Protein AF-A0A953J7Q6-F1 (afdb_monomer_lite)

Secondary structure (DSSP, 8-state):
-PPP---SS--EEEEE-TTSS-EEEEETTEEEEE---GGGTS---S--HHHHHHHHHHHHHHHHH-

Radius of gyration: 15.0 Å; chains: 1; bounding box: 42×29×35 Å

Structure (mmCIF, N/CA/C/O backbone):
data_AF-A0A953J7Q6-F1
#
_entry.id   AF-A0A953J7Q6-F1
#
loop_
_atom_site.group_PDB
_atom_site.id
_atom_site.type_symbol
_atom_site.label_atom_id
_atom_site.label_alt_id
_atom_site.label_comp_id
_atom_site.l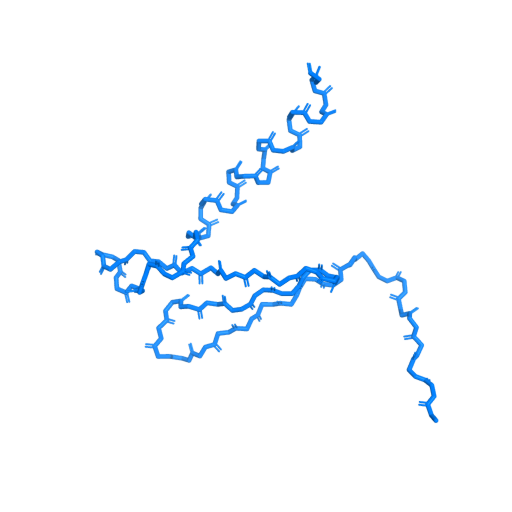abel_asym_id
_atom_site.label_entity_id
_atom_site.label_seq_id
_atom_site.pdbx_PDB_ins_code
_atom_site.Cartn_x
_atom_site.Cartn_y
_atom_site.Cartn_z
_atom_site.occupancy
_atom_site.B_iso_or_equiv
_atom_site.auth_seq_id
_atom_site.auth_comp_id
_atom_site.auth_asym_id
_atom_site.auth_atom_id
_atom_site.pdbx_PDB_model_num
ATOM 1 N N . MET A 1 1 ? -31.840 -13.441 0.487 1.00 39.28 1 MET A N 1
ATOM 2 C CA . MET A 1 1 ? -3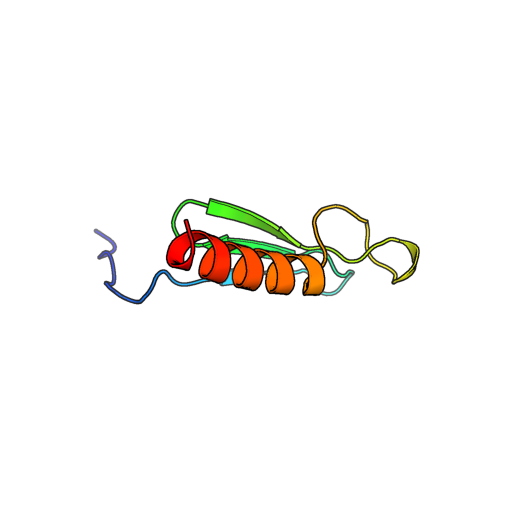0.620 -14.115 0.976 1.00 39.28 1 MET A CA 1
ATOM 3 C C . MET A 1 1 ? -29.665 -13.025 1.435 1.00 39.28 1 MET A C 1
ATOM 5 O O . MET A 1 1 ? -29.109 -12.333 0.597 1.00 39.28 1 MET A O 1
ATOM 9 N N . ALA A 1 2 ? -29.622 -12.753 2.739 1.00 44.41 2 ALA A N 1
ATOM 10 C CA . ALA A 1 2 ? -28.828 -11.668 3.311 1.00 44.41 2 ALA A CA 1
ATOM 11 C C . ALA A 1 2 ? -27.405 -12.171 3.585 1.00 44.41 2 ALA A C 1
ATOM 13 O O . ALA A 1 2 ? -27.234 -13.124 4.345 1.00 44.41 2 ALA A O 1
ATOM 14 N N . ALA A 1 3 ? -26.404 -11.561 2.949 1.00 53.06 3 ALA A N 1
ATOM 15 C CA . ALA A 1 3 ? -25.006 -11.796 3.283 1.00 53.06 3 ALA A CA 1
ATOM 16 C C . ALA A 1 3 ? -24.695 -11.062 4.597 1.00 53.06 3 ALA A C 1
ATOM 18 O O . ALA A 1 3 ? -24.893 -9.853 4.703 1.00 53.06 3 ALA A O 1
ATOM 19 N N . GLN A 1 4 ? -24.2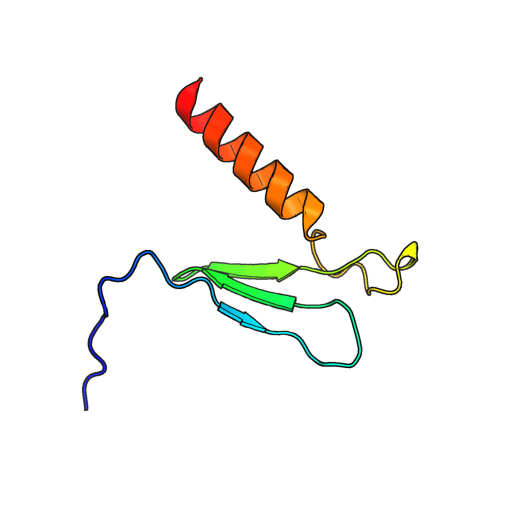94 -11.823 5.611 1.00 55.25 4 GLN A N 1
ATOM 20 C CA . GLN A 1 4 ? -23.961 -11.333 6.948 1.00 55.25 4 GLN A CA 1
ATOM 21 C C . GLN A 1 4 ? -22.694 -10.459 6.898 1.00 55.25 4 GLN A C 1
ATOM 23 O O . GLN A 1 4 ? -21.763 -10.810 6.171 1.00 55.25 4 GLN A O 1
ATOM 28 N N . PRO A 1 5 ? -22.602 -9.366 7.675 1.00 50.31 5 PRO A N 1
ATOM 29 C CA . PRO A 1 5 ? -21.360 -8.623 7.819 1.00 50.31 5 PRO A CA 1
ATOM 30 C C . PRO A 1 5 ? -20.458 -9.386 8.796 1.00 50.31 5 PRO A C 1
ATOM 32 O O . PRO A 1 5 ? -20.674 -9.362 10.006 1.00 50.31 5 PRO A O 1
ATOM 35 N N . SER A 1 6 ? -19.470 -10.117 8.283 1.00 55.06 6 SER A N 1
ATOM 36 C CA . SER A 1 6 ? -18.459 -10.764 9.119 1.00 55.06 6 SER A CA 1
ATOM 37 C C . SER A 1 6 ? -17.579 -9.700 9.774 1.00 55.06 6 SER A C 1
ATOM 39 O O . SER A 1 6 ? -16.897 -8.937 9.095 1.00 55.06 6 SER A O 1
ATOM 41 N N . SER A 1 7 ? -17.591 -9.654 11.103 1.00 50.53 7 SER A N 1
ATOM 42 C CA . SER A 1 7 ? -16.748 -8.796 11.938 1.00 50.53 7 SER A CA 1
ATOM 43 C C . SER A 1 7 ? -15.299 -9.306 12.005 1.00 50.53 7 SER A C 1
ATOM 45 O O . SER A 1 7 ? -14.802 -9.626 13.084 1.00 50.53 7 SER A O 1
ATOM 47 N N . ASN A 1 8 ? -14.636 -9.421 10.854 1.00 56.66 8 ASN A N 1
ATOM 48 C CA . ASN A 1 8 ? -13.187 -9.613 10.765 1.00 56.66 8 ASN A CA 1
ATOM 49 C C . ASN A 1 8 ? -12.511 -8.232 10.648 1.00 56.66 8 ASN A C 1
ATOM 51 O O . ASN A 1 8 ? -13.155 -7.306 10.138 1.00 56.66 8 ASN A O 1
ATOM 55 N N . PRO A 1 9 ? -11.261 -8.040 11.124 1.00 55.41 9 PRO A N 1
ATOM 56 C CA . PRO A 1 9 ? -10.529 -6.797 10.876 1.00 55.41 9 PRO A CA 1
ATOM 57 C C . PRO A 1 9 ? -10.586 -6.523 9.375 1.00 55.41 9 PRO A C 1
ATOM 59 O O . PRO A 1 9 ? -10.322 -7.439 8.607 1.00 55.41 9 PRO A O 1
ATOM 62 N N . ALA A 1 10 ? -11.045 -5.323 8.997 1.00 62.88 10 ALA A N 1
ATOM 63 C CA . ALA A 1 10 ? -11.511 -4.998 7.649 1.00 62.88 10 ALA A CA 1
ATOM 64 C C . ALA A 1 10 ? -10.693 -5.725 6.572 1.00 62.88 10 ALA A C 1
ATOM 66 O O . ALA A 1 10 ? -9.533 -5.376 6.362 1.00 62.88 10 ALA A O 1
ATOM 67 N N . ASP A 1 11 ? -11.284 -6.754 5.951 1.00 83.38 11 ASP A N 1
ATOM 68 C CA . ASP A 1 11 ? -10.571 -7.611 5.005 1.00 83.38 11 ASP A CA 1
ATOM 69 C C . ASP A 1 11 ? -9.950 -6.730 3.913 1.00 83.38 11 ASP A C 1
ATOM 71 O O . ASP A 1 11 ? -10.660 -6.040 3.172 1.00 83.38 11 ASP A O 1
ATOM 75 N N . VAL A 1 12 ? -8.616 -6.722 3.842 1.00 92.62 12 VAL A N 1
ATOM 76 C CA . VAL A 1 12 ? -7.883 -6.068 2.758 1.00 92.62 12 VAL A CA 1
ATOM 77 C C . VAL A 1 12 ? -7.737 -7.084 1.640 1.00 92.62 12 VAL A C 1
ATOM 79 O O . VAL A 1 12 ? -7.051 -8.094 1.784 1.00 92.62 12 VAL A O 1
ATOM 82 N N . VAL A 1 13 ? -8.403 -6.823 0.520 1.00 95.00 13 VAL A N 1
ATOM 83 C CA . VAL A 1 13 ? -8.363 -7.687 -0.661 1.00 95.00 13 VAL A CA 1
ATOM 84 C C . VAL A 1 13 ? -7.535 -7.001 -1.736 1.00 95.00 13 VAL A C 1
ATOM 86 O O . VAL A 1 13 ? -7.874 -5.898 -2.158 1.00 95.00 13 VAL A O 1
ATOM 89 N N . VAL A 1 14 ? -6.485 -7.674 -2.203 1.00 95.38 14 VAL A N 1
ATOM 90 C CA . VAL A 1 14 ? -5.619 -7.209 -3.296 1.00 95.38 14 VAL A CA 1
ATOM 91 C C . VAL A 1 14 ? -5.842 -8.098 -4.515 1.00 95.38 14 VAL A C 1
ATOM 93 O O . VAL A 1 14 ? -5.892 -9.324 -4.389 1.00 95.38 14 VAL A O 1
ATOM 96 N N . ARG A 1 15 ? -6.028 -7.493 -5.690 1.00 95.12 15 ARG A N 1
ATOM 97 C CA . ARG A 1 15 ? -6.250 -8.201 -6.956 1.00 95.12 15 ARG A CA 1
ATOM 98 C C . ARG A 1 15 ? -5.421 -7.566 -8.062 1.00 95.12 15 ARG A C 1
ATOM 100 O O . ARG A 1 15 ? -5.561 -6.376 -8.308 1.00 95.12 15 ARG A O 1
ATOM 107 N N . GLY A 1 16 ? -4.649 -8.373 -8.773 1.00 92.69 16 GLY A N 1
ATOM 108 C CA . GLY A 1 16 ? -3.933 -7.966 -9.979 1.00 92.69 16 GLY A CA 1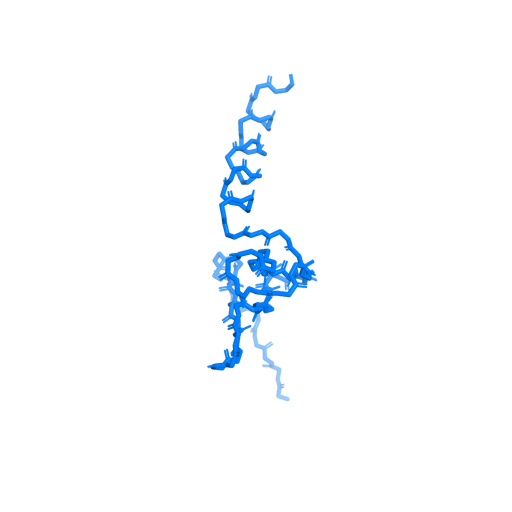
ATOM 109 C C . GLY A 1 16 ? -4.222 -8.914 -11.131 1.00 92.69 16 GLY A C 1
ATOM 110 O O . GLY A 1 16 ? -4.788 -9.995 -10.935 1.00 92.69 16 GLY A O 1
ATOM 111 N N . ASP A 1 17 ? -3.825 -8.512 -12.334 1.00 85.25 17 ASP A N 1
ATOM 112 C CA . ASP A 1 17 ? -3.710 -9.436 -13.455 1.00 85.25 17 ASP A CA 1
ATOM 113 C C . ASP A 1 17 ? -2.262 -9.940 -13.587 1.00 85.25 17 ASP A C 1
ATOM 115 O O . ASP A 1 17 ? -1.332 -9.379 -13.016 1.00 85.25 17 ASP A O 1
ATOM 119 N N . ALA A 1 18 ? -2.057 -11.045 -14.304 1.00 81.88 18 ALA A N 1
ATOM 120 C CA . ALA A 1 18 ? -0.726 -11.635 -14.466 1.00 81.88 18 ALA A CA 1
ATOM 121 C C . ALA A 1 18 ? 0.163 -10.889 -15.486 1.00 81.88 18 ALA A C 1
ATOM 123 O O . ALA A 1 18 ? 1.224 -11.395 -15.844 1.00 81.88 18 ALA A O 1
ATOM 124 N N . ARG A 1 19 ? -0.288 -9.751 -16.033 1.00 81.69 19 ARG A N 1
ATOM 125 C CA . ARG A 1 19 ? 0.345 -9.067 -17.174 1.00 81.69 19 ARG A CA 1
ATOM 126 C C . ARG A 1 19 ? 1.041 -7.763 -16.787 1.00 81.69 19 ARG A C 1
ATOM 128 O O . ARG A 1 19 ? 1.617 -7.129 -17.666 1.00 81.69 19 ARG A O 1
ATOM 135 N N . GLY A 1 20 ? 1.018 -7.377 -15.515 1.00 88.12 20 GLY A N 1
ATOM 136 C CA . GLY A 1 20 ? 1.702 -6.184 -15.032 1.00 88.12 20 GLY A CA 1
ATOM 137 C C . GLY A 1 20 ? 1.719 -6.084 -13.512 1.00 88.12 20 GLY A C 1
ATOM 138 O O . GLY A 1 20 ? 1.343 -7.018 -12.805 1.00 88.12 20 GLY A O 1
ATOM 139 N N . PHE A 1 21 ? 2.158 -4.929 -13.019 1.00 94.50 21 PHE A N 1
ATOM 140 C CA . PHE A 1 21 ? 2.290 -4.663 -11.585 1.00 94.50 21 PHE A CA 1
ATOM 141 C C . PHE A 1 21 ? 1.068 -3.984 -10.969 1.00 94.50 21 PHE A C 1
ATOM 143 O O . PHE A 1 21 ? 0.953 -3.938 -9.745 1.00 94.50 21 PHE A O 1
ATOM 150 N N . LYS A 1 22 ? 0.103 -3.558 -11.787 1.00 95.31 22 LYS A N 1
ATOM 151 C CA . LYS A 1 22 ? -1.105 -2.888 -11.320 1.00 95.31 22 LYS A CA 1
ATOM 152 C C . LYS A 1 22 ? -1.984 -3.795 -10.455 1.00 95.31 22 LYS A C 1
ATOM 154 O O . LYS A 1 22 ? -2.429 -4.859 -10.888 1.00 95.31 22 LYS A O 1
ATOM 159 N N . GLN A 1 23 ? -2.308 -3.309 -9.263 1.00 96.62 23 GLN A N 1
ATOM 160 C CA . GLN A 1 23 ? -3.181 -3.949 -8.289 1.00 96.62 23 GLN A CA 1
ATOM 161 C C . GLN A 1 23 ? -4.379 -3.055 -7.958 1.00 96.62 23 GLN A C 1
ATOM 163 O O . GLN A 1 23 ? -4.239 -1.858 -7.714 1.00 96.62 23 GLN A O 1
ATOM 168 N N . GLU A 1 24 ? -5.561 -3.655 -7.865 1.00 96.38 24 GLU A N 1
ATOM 169 C CA . GLU A 1 24 ? -6.725 -3.085 -7.197 1.00 96.38 24 GLU A CA 1
ATOM 170 C C . GLU A 1 24 ? -6.753 -3.541 -5.738 1.00 96.38 24 GLU A C 1
ATOM 172 O O . GLU A 1 24 ? -6.717 -4.739 -5.443 1.00 96.38 24 GLU A O 1
ATOM 177 N N . ILE A 1 25 ? -6.859 -2.584 -4.818 1.00 96.00 25 ILE A N 1
ATOM 178 C CA . ILE A 1 25 ? -6.895 -2.837 -3.379 1.00 96.00 25 ILE A CA 1
ATOM 179 C C . ILE A 1 25 ? -8.244 -2.375 -2.833 1.00 96.00 25 ILE A C 1
ATOM 181 O O . ILE A 1 25 ? -8.658 -1.230 -3.030 1.00 96.00 25 ILE A O 1
ATOM 185 N N . VAL A 1 26 ? -8.931 -3.261 -2.118 1.00 95.88 26 VAL A N 1
ATOM 186 C CA . VAL A 1 26 ? -10.173 -2.957 -1.404 1.00 95.88 26 VAL A CA 1
ATOM 187 C C . VAL A 1 26 ? -9.918 -3.076 0.091 1.00 95.8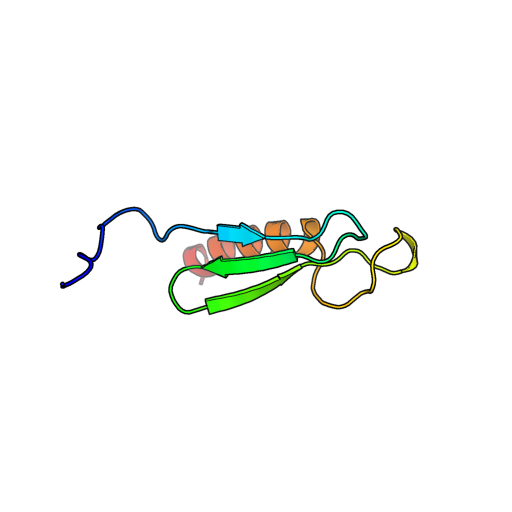8 26 VAL A C 1
ATOM 189 O O . VAL A 1 26 ? -9.583 -4.153 0.571 1.00 95.88 26 VAL A O 1
ATOM 192 N N . ALA A 1 27 ? -10.108 -1.974 0.816 1.00 93.38 27 ALA A N 1
ATOM 193 C CA . ALA A 1 27 ? -10.014 -1.909 2.273 1.00 93.38 27 ALA A CA 1
ATOM 194 C C . ALA A 1 27 ? -11.337 -1.368 2.837 1.00 93.38 27 ALA A C 1
ATOM 196 O O . ALA A 1 27 ? -11.587 -0.156 2.872 1.00 93.38 27 ALA A O 1
ATOM 197 N N . GLY A 1 28 ? -12.244 -2.272 3.219 1.00 89.69 28 GLY A N 1
ATOM 198 C CA . GLY A 1 28 ? -13.615 -1.911 3.587 1.00 89.69 28 GLY A CA 1
ATOM 199 C C . GLY A 1 28 ? -14.344 -1.194 2.440 1.00 89.69 28 GLY A C 1
ATOM 200 O O . GLY A 1 28 ? -14.585 -1.777 1.387 1.00 89.69 28 GLY A O 1
ATOM 201 N N . LYS A 1 29 ? -14.697 0.085 2.634 1.00 90.94 29 LYS A N 1
ATOM 202 C CA . LYS A 1 29 ? -15.347 0.921 1.602 1.00 90.94 29 LYS A CA 1
ATOM 203 C C . LYS A 1 29 ? -14.369 1.625 0.652 1.00 90.94 29 LYS A C 1
ATOM 205 O O . LYS A 1 29 ? -14.811 2.264 -0.301 1.00 90.94 29 LYS A O 1
ATOM 210 N N . HIS A 1 30 ? -13.070 1.571 0.935 1.00 94.06 30 HIS A N 1
ATOM 211 C CA . HIS A 1 30 ? -12.051 2.295 0.183 1.00 94.06 30 HIS A CA 1
ATOM 212 C C . HIS A 1 30 ? -11.523 1.444 -0.969 1.00 94.06 30 HIS A C 1
ATOM 214 O O . HIS A 1 30 ? -11.313 0.240 -0.817 1.00 94.06 30 HIS A O 1
ATOM 220 N N . ARG A 1 31 ? -11.316 2.091 -2.117 1.00 95.00 31 ARG A N 1
ATOM 221 C CA . ARG A 1 31 ? -10.706 1.504 -3.310 1.00 95.00 31 ARG A CA 1
ATOM 222 C C . ARG A 1 31 ? -9.424 2.258 -3.600 1.00 95.00 31 ARG A C 1
ATOM 224 O O . ARG A 1 31 ? -9.460 3.483 -3.693 1.00 95.00 31 ARG A O 1
ATOM 231 N N . LEU A 1 32 ? -8.329 1.528 -3.716 1.00 96.25 32 LEU A N 1
ATOM 232 C CA . LEU A 1 32 ? -7.015 2.072 -4.016 1.00 96.25 32 LEU A CA 1
ATOM 233 C C . LEU A 1 32 ? -6.404 1.328 -5.206 1.00 96.25 32 LEU A C 1
ATOM 235 O O . LEU A 1 32 ? -6.837 0.222 -5.543 1.00 96.25 32 LEU A O 1
ATOM 239 N N . LEU A 1 33 ? -5.409 1.950 -5.829 1.00 96.81 33 LEU A N 1
ATOM 240 C CA . LEU A 1 33 ? -4.591 1.357 -6.878 1.00 96.81 33 LEU A CA 1
ATOM 241 C C . LEU A 1 33 ? -3.145 1.354 -6.407 1.00 96.81 33 LEU A C 1
ATOM 243 O O . LEU A 1 33 ? -2.679 2.391 -5.948 1.00 96.81 33 LEU A O 1
ATOM 247 N N . ALA A 1 34 ? -2.462 0.225 -6.551 1.00 97.19 34 ALA A N 1
ATOM 248 C CA . ALA A 1 34 ? -1.012 0.171 -6.438 1.00 97.19 34 ALA A CA 1
ATOM 249 C C . ALA A 1 34 ? -0.413 -0.197 -7.786 1.00 97.19 34 ALA A C 1
ATOM 251 O O . ALA A 1 34 ? -0.996 -1.006 -8.509 1.00 97.19 34 ALA A O 1
ATOM 252 N N . ASP A 1 35 ? 0.719 0.390 -8.133 1.00 97.62 35 ASP A N 1
ATOM 253 C CA . ASP A 1 35 ? 1.423 0.069 -9.366 1.00 97.62 35 ASP A CA 1
ATOM 254 C C . ASP A 1 35 ? 2.888 0.469 -9.248 1.00 97.62 35 ASP A C 1
ATOM 256 O O . ASP A 1 35 ? 3.228 1.387 -8.514 1.00 97.62 35 ASP A O 1
ATOM 260 N N . GLU A 1 36 ? 3.746 -0.224 -9.978 1.00 96.75 36 GLU A N 1
ATOM 261 C CA . GLU A 1 36 ? 5.156 0.147 -10.058 1.00 96.75 36 GLU A CA 1
ATOM 262 C C . GLU A 1 36 ? 5.337 1.265 -11.105 1.00 96.75 36 GLU A C 1
ATOM 264 O O . GLU A 1 36 ? 4.542 1.369 -12.053 1.00 96.75 36 GLU A O 1
ATOM 269 N N . PRO A 1 37 ? 6.391 2.090 -10.998 1.00 95.81 37 PRO A N 1
ATOM 270 C CA . PRO A 1 37 ? 6.716 3.064 -12.032 1.00 95.81 37 PRO A CA 1
ATOM 271 C C . PRO A 1 37 ? 7.102 2.373 -13.349 1.00 95.81 37 PRO A C 1
ATOM 273 O O . PRO A 1 37 ? 7.546 1.219 -13.374 1.00 95.81 37 PRO A O 1
ATOM 276 N N . GLU A 1 38 ? 7.021 3.107 -14.465 1.00 95.19 38 GLU A N 1
ATOM 277 C CA . GLU A 1 38 ? 7.414 2.590 -15.789 1.00 95.19 38 GLU A CA 1
ATOM 278 C C . GLU A 1 38 ? 8.867 2.085 -15.817 1.00 95.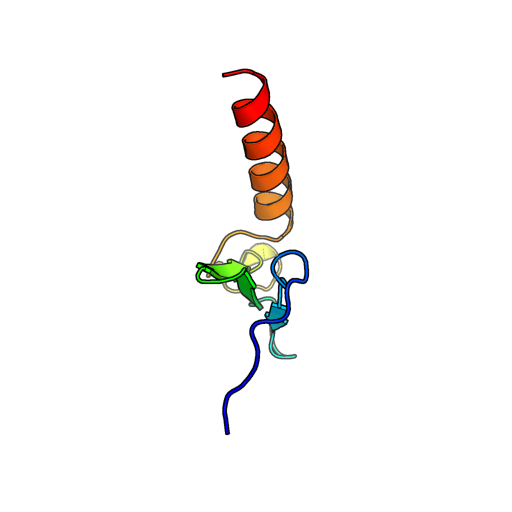19 38 GLU A C 1
ATOM 280 O O . GLU A 1 38 ? 9.180 1.091 -16.473 1.00 95.19 38 GLU A O 1
ATOM 285 N N . SER A 1 39 ? 9.761 2.723 -15.053 1.00 95.62 39 SER A N 1
ATOM 286 C CA . SER A 1 39 ? 11.171 2.331 -14.929 1.00 95.62 39 SER A CA 1
ATOM 287 C C . SER A 1 39 ? 11.377 0.952 -14.287 1.00 95.62 39 SER A C 1
ATOM 289 O O . SER A 1 39 ? 12.411 0.326 -14.520 1.00 95.62 39 SER A O 1
ATOM 291 N N . ALA A 1 40 ? 10.398 0.471 -13.517 1.00 93.06 40 ALA A N 1
ATOM 292 C CA . ALA A 1 40 ? 10.363 -0.857 -12.908 1.00 93.06 40 ALA A CA 1
ATOM 293 C C . ALA A 1 40 ? 9.436 -1.834 -13.664 1.00 93.06 40 ALA A C 1
ATOM 295 O O . ALA A 1 40 ? 9.280 -2.984 -13.258 1.00 93.06 40 ALA A O 1
ATOM 296 N N . GLY A 1 41 ? 8.862 -1.406 -14.796 1.00 92.50 41 GLY A N 1
ATOM 297 C CA . GLY A 1 41 ? 8.005 -2.223 -15.657 1.00 92.50 41 GLY A CA 1
ATOM 298 C C . GLY A 1 41 ? 6.512 -2.173 -15.324 1.00 92.50 41 GLY A C 1
ATOM 299 O O . GLY A 1 41 ? 5.758 -2.982 -15.868 1.00 92.50 41 GLY A O 1
ATOM 300 N N . GLY A 1 42 ? 6.079 -1.265 -14.443 1.00 94.75 42 GLY A N 1
ATOM 301 C CA . GLY A 1 42 ? 4.662 -0.987 -14.194 1.00 94.75 42 GLY A CA 1
ATOM 302 C C . GLY A 1 42 ? 4.106 0.112 -15.102 1.00 94.75 42 GLY A C 1
ATOM 303 O O . GLY A 1 42 ? 4.688 0.425 -16.142 1.00 94.75 42 GLY A O 1
ATOM 304 N N . THR A 1 43 ? 2.948 0.667 -14.736 1.00 95.94 43 THR A N 1
ATOM 305 C CA . THR A 1 43 ? 2.277 1.729 -15.513 1.00 95.94 43 THR A CA 1
ATOM 306 C C . THR A 1 43 ? 2.102 3.041 -14.751 1.00 95.94 43 THR A C 1
ATOM 308 O O . THR A 1 43 ? 1.381 3.914 -15.230 1.00 95.94 43 THR A O 1
ATOM 311 N N . ASP A 1 44 ? 2.739 3.178 -13.580 1.00 95.94 44 ASP A N 1
ATOM 312 C CA . ASP A 1 44 ? 2.699 4.386 -12.740 1.00 95.94 44 ASP A CA 1
ATOM 313 C C . ASP A 1 44 ? 1.258 4.868 -12.446 1.00 95.94 44 ASP A C 1
ATOM 315 O O . ASP A 1 44 ? 0.952 6.056 -12.358 1.00 95.94 44 ASP A O 1
ATOM 319 N N . SER A 1 45 ? 0.312 3.923 -12.359 1.00 95.25 45 SER A N 1
ATOM 320 C CA . SER A 1 45 ? -1.124 4.224 -12.241 1.00 95.25 45 SER A CA 1
ATOM 321 C C . SER A 1 45 ? -1.612 4.430 -10.800 1.00 95.25 45 SER A C 1
ATOM 323 O O . SER A 1 45 ? -2.797 4.701 -10.573 1.00 95.25 45 SER A O 1
ATOM 325 N N . GLY A 1 46 ? -0.707 4.312 -9.831 1.00 95.38 46 GLY A N 1
ATOM 326 C CA . GLY A 1 46 ? -0.922 4.515 -8.404 1.00 95.38 46 GLY A CA 1
ATOM 327 C C . GLY A 1 46 ? 0.402 4.408 -7.641 1.00 95.38 46 GLY A C 1
ATOM 328 O O . GLY A 1 46 ? 1.411 4.078 -8.256 1.00 95.38 46 GLY A O 1
ATOM 329 N N . PRO A 1 47 ? 0.409 4.681 -6.325 1.00 97.62 47 PRO A N 1
ATOM 330 C CA . PRO A 1 47 ? 1.604 4.526 -5.502 1.00 97.62 47 PRO A CA 1
ATOM 331 C C . PRO A 1 47 ? 2.138 3.096 -5.546 1.00 97.62 47 PRO A C 1
ATOM 333 O O . PRO A 1 47 ? 1.358 2.137 -5.592 1.00 97.62 47 PRO A O 1
ATOM 336 N N . ASP A 1 48 ? 3.453 2.950 -5.465 1.00 96.50 48 ASP A N 1
ATOM 337 C CA . ASP A 1 48 ? 4.057 1.627 -5.394 1.00 96.50 48 ASP A CA 1
ATOM 338 C C . ASP A 1 48 ? 3.821 0.981 -4.002 1.00 96.50 48 ASP A C 1
ATOM 340 O O . ASP A 1 48 ? 3.335 1.621 -3.052 1.00 96.50 48 ASP A O 1
ATOM 344 N N . PRO A 1 49 ? 4.102 -0.323 -3.829 1.00 94.62 49 PRO A N 1
ATOM 345 C CA . PRO A 1 49 ? 3.942 -0.983 -2.535 1.00 94.62 49 PRO A CA 1
ATOM 346 C C . PRO A 1 49 ? 4.791 -0.373 -1.403 1.00 94.62 49 PRO A C 1
ATOM 348 O O . PRO A 1 49 ? 4.382 -0.433 -0.237 1.00 94.62 49 PRO A O 1
ATOM 351 N N . TYR A 1 50 ? 5.953 0.207 -1.713 1.00 95.88 50 TYR A N 1
ATOM 352 C CA . TYR A 1 50 ? 6.814 0.862 -0.728 1.00 95.88 50 TYR A CA 1
ATOM 353 C C . TYR A 1 50 ? 6.221 2.191 -0.261 1.00 95.88 50 TYR A C 1
ATOM 355 O O . TYR A 1 50 ? 6.212 2.454 0.945 1.00 95.88 50 TYR A O 1
ATOM 363 N N . ASP A 1 51 ? 5.648 2.979 -1.165 1.00 97.44 51 ASP A N 1
ATOM 364 C CA . ASP A 1 51 ? 4.912 4.196 -0.837 1.00 97.44 51 ASP A CA 1
ATOM 365 C C . ASP A 1 51 ? 3.748 3.890 0.104 1.00 97.44 51 ASP A C 1
ATOM 367 O O . ASP A 1 51 ? 3.564 4.574 1.114 1.00 97.44 51 ASP A O 1
ATOM 371 N N . TYR A 1 52 ? 2.991 2.820 -0.160 1.00 97.00 52 TYR A N 1
ATOM 372 C CA . TYR A 1 52 ? 1.919 2.390 0.739 1.00 97.00 52 TYR A CA 1
ATOM 373 C C . TYR A 1 52 ? 2.427 1.995 2.128 1.00 97.00 52 TYR A C 1
ATOM 375 O O . TYR A 1 52 ? 1.800 2.348 3.133 1.00 97.00 52 TYR A O 1
ATOM 383 N N . LEU A 1 53 ? 3.561 1.295 2.209 1.00 97.25 53 LEU A N 1
ATOM 384 C CA . LEU A 1 53 ? 4.176 0.928 3.484 1.00 97.25 53 LEU A CA 1
ATOM 385 C C . LEU A 1 53 ? 4.610 2.168 4.278 1.00 97.25 53 LEU A C 1
ATOM 387 O O . LEU A 1 53 ? 4.318 2.275 5.473 1.00 97.25 53 LEU A O 1
ATOM 391 N N . LEU A 1 54 ? 5.277 3.118 3.621 1.00 98.12 54 LEU A N 1
ATOM 392 C CA . LEU A 1 54 ? 5.724 4.363 4.243 1.00 98.12 54 LEU A CA 1
ATOM 393 C C . LEU A 1 54 ? 4.544 5.252 4.644 1.00 98.12 54 LEU A C 1
ATOM 395 O O . LEU A 1 54 ? 4.560 5.827 5.732 1.00 98.12 54 LEU A O 1
ATOM 399 N N . ALA A 1 55 ? 3.494 5.313 3.824 1.00 97.06 55 ALA A N 1
ATOM 400 C CA . ALA A 1 55 ? 2.265 6.028 4.143 1.00 97.06 55 ALA A CA 1
ATOM 401 C C . ALA A 1 55 ? 1.578 5.437 5.381 1.00 97.06 55 ALA A C 1
ATOM 403 O O . ALA A 1 55 ? 1.197 6.184 6.283 1.00 97.06 55 ALA A O 1
ATOM 404 N N . ALA A 1 56 ? 1.465 4.107 5.469 1.00 96.25 56 ALA A N 1
ATOM 405 C CA . ALA A 1 56 ? 0.913 3.435 6.642 1.00 96.25 56 ALA A CA 1
ATOM 406 C C . ALA A 1 56 ? 1.737 3.733 7.907 1.00 96.25 56 ALA A C 1
ATOM 408 O O . ALA A 1 56 ? 1.174 4.121 8.932 1.00 96.25 56 ALA A O 1
ATOM 409 N N . LEU A 1 57 ? 3.067 3.625 7.828 1.00 97.69 57 LEU A N 1
ATOM 410 C CA . LEU A 1 57 ? 3.967 3.929 8.945 1.00 97.69 57 LEU A CA 1
ATOM 411 C C . LEU A 1 57 ? 3.856 5.395 9.395 1.00 97.69 57 LEU A C 1
ATOM 413 O O . LEU A 1 57 ? 3.730 5.678 10.592 1.00 97.69 57 LEU A O 1
ATOM 417 N N . GLY A 1 58 ? 3.881 6.324 8.439 1.00 97.25 58 GLY A N 1
ATOM 418 C CA . GLY A 1 58 ? 3.746 7.756 8.685 1.00 97.25 58 GLY A CA 1
ATOM 419 C C . GLY A 1 58 ? 2.403 8.099 9.323 1.00 97.25 58 GLY A C 1
ATOM 420 O O . GLY A 1 58 ? 2.367 8.828 10.313 1.00 97.25 58 GLY A O 1
ATOM 421 N N . ALA A 1 59 ? 1.311 7.506 8.833 1.00 96.94 59 ALA A N 1
ATOM 422 C CA . ALA A 1 59 ? -0.021 7.682 9.401 1.00 96.94 59 ALA A CA 1
ATOM 423 C C . ALA A 1 59 ? -0.095 7.181 10.851 1.00 96.94 59 ALA A C 1
ATOM 425 O O . ALA A 1 59 ? -0.566 7.912 11.720 1.00 96.94 59 ALA A O 1
ATOM 426 N N . CYS A 1 60 ? 0.415 5.978 11.144 1.00 97.00 60 CYS A N 1
ATOM 427 C CA . CYS A 1 60 ? 0.458 5.449 12.512 1.00 97.00 60 CYS A CA 1
ATOM 428 C C . CYS A 1 60 ? 1.250 6.364 13.458 1.00 97.00 60 CYS A C 1
ATOM 430 O O . CYS A 1 60 ? 0.821 6.636 14.582 1.00 97.00 60 CYS A O 1
ATOM 432 N N . THR A 1 61 ? 2.392 6.865 12.988 1.00 96.62 61 THR A N 1
ATOM 433 C CA . THR A 1 61 ? 3.261 7.755 13.766 1.00 96.62 61 THR A CA 1
ATOM 434 C C . THR A 1 61 ? 2.577 9.094 14.023 1.00 96.62 61 THR A C 1
ATOM 436 O O . THR A 1 61 ? 2.495 9.533 15.166 1.00 96.62 61 THR A O 1
ATOM 439 N N . SER A 1 62 ? 2.015 9.709 12.981 1.00 97.62 62 SER A N 1
ATOM 440 C CA . SER A 1 62 ? 1.301 10.984 13.072 1.00 97.62 62 SER A CA 1
ATOM 441 C C . SER A 1 62 ? 0.085 10.900 13.998 1.00 97.62 62 SER A C 1
ATOM 443 O O . SER A 1 62 ? -0.076 11.779 14.836 1.00 97.62 62 SER A O 1
ATOM 445 N N . MET A 1 63 ? -0.712 9.824 13.939 1.00 96.00 63 MET A N 1
ATOM 446 C CA . MET A 1 63 ? -1.838 9.615 14.866 1.00 96.00 63 MET A CA 1
ATOM 447 C C . MET A 1 63 ? -1.399 9.524 16.331 1.00 96.00 63 MET A C 1
ATOM 449 O O . MET A 1 63 ? -2.164 9.877 17.224 1.00 96.00 63 MET A O 1
ATOM 453 N N . THR A 1 64 ? -0.190 9.017 16.574 1.00 92.12 64 THR A N 1
ATOM 454 C CA . THR A 1 64 ? 0.344 8.841 17.929 1.00 92.12 64 THR A CA 1
ATOM 455 C C . THR A 1 64 ? 0.962 10.128 18.465 1.00 92.12 64 THR A C 1
ATOM 457 O O . THR A 1 64 ? 0.807 10.432 19.644 1.00 92.12 64 THR A O 1
ATOM 460 N N . ILE A 1 65 ? 1.685 10.865 17.618 1.00 92.88 65 ILE A N 1
ATOM 461 C CA . ILE A 1 65 ? 2.433 12.059 18.027 1.00 92.88 65 ILE A CA 1
ATOM 462 C C . ILE A 1 65 ? 1.531 13.301 18.093 1.00 92.88 65 ILE A C 1
ATOM 464 O O . ILE A 1 65 ? 1.672 14.061 19.048 1.00 92.88 65 ILE A O 1
ATOM 468 N N . GLY A 1 66 ? 0.591 13.466 17.152 1.00 65.25 66 GLY A N 1
ATOM 469 C CA . GLY A 1 66 ? -0.272 14.653 17.048 1.00 65.25 66 GLY A CA 1
ATOM 470 C C . GLY A 1 66 ? 0.426 15.848 16.416 1.00 65.25 66 GLY A C 1
ATOM 471 O O . GLY A 1 66 ? 1.276 16.462 17.093 1.00 65.25 66 GLY A O 1
#

Sequence (66 aa):
MAAQPSSNPADVVVRGDARGFKQEIVAGKHRLLADEPESAGGTDSGPDPYDYLLAALGACTSMTIG

pLDDT: mean 87.62, std 15.93, range [39.28, 98.12]

Foldseek 3Di:
DDDDDPPDQFDWDWDDDPQFAWIWIDGPPDIFIAWDPVVVVTPPPHHHPVVVVVVVVVVVVVVVPD